Protein AF-A0A6A4ZZF8-F1 (afdb_monomer_lite)

pLDDT: mean 70.78, std 14.33, range [44.19, 90.62]

Radius of gyration: 30.34 Å; chains: 1; bounding box: 65×55×65 Å

Foldseek 3Di:
DVVVLCVVAPPVQ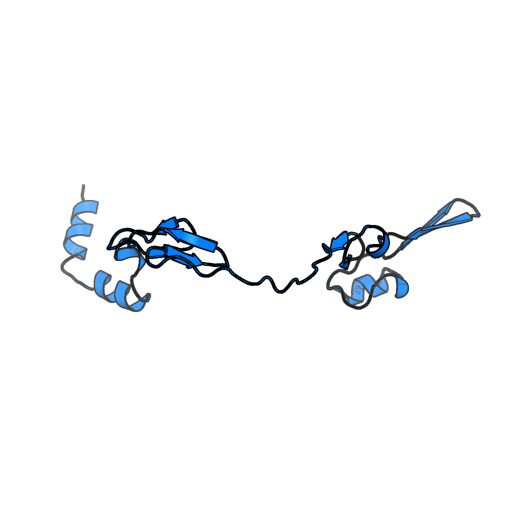DDPPDPDRGGQWDWDDDDPDIDIGGQQDPQVVVCFDPDDSNDGHRDDDDDPDDQDDEDPQWDDAPSDTEGDDDPQFDDDPNDTHHDDDVVVVPPDPVVVVVVVPPPVVVVVVVVVVVD

Structure (mmCIF, N/CA/C/O backbone):
data_AF-A0A6A4ZZF8-F1
#
_entry.id   AF-A0A6A4ZZF8-F1
#
loop_
_atom_site.group_PDB
_atom_site.id
_atom_site.type_symbol
_atom_site.label_atom_id
_atom_site.label_alt_id
_atom_site.label_comp_id
_atom_site.label_asym_id
_atom_site.label_entity_id
_atom_site.label_seq_id
_atom_site.pdbx_PDB_ins_code
_atom_site.Cartn_x
_atom_site.Cartn_y
_atom_site.Cartn_z
_atom_site.occupancy
_atom_site.B_iso_or_equiv
_atom_site.auth_seq_id
_atom_site.auth_comp_id
_atom_site.auth_asym_id
_atom_site.auth_atom_id
_atom_site.pdbx_PDB_model_num
ATOM 1 N N . MET A 1 1 ? 13.233 21.097 -16.288 1.00 55.75 1 MET A N 1
ATOM 2 C CA . MET A 1 1 ? 14.090 20.080 -15.633 1.00 55.75 1 MET A CA 1
ATOM 3 C C . MET A 1 1 ? 14.401 18.925 -16.581 1.00 55.75 1 MET A C 1
ATOM 5 O O . MET A 1 1 ? 15.563 18.744 -16.909 1.00 55.75 1 MET A O 1
ATOM 9 N N . TYR A 1 2 ? 13.382 18.238 -17.116 1.00 59.31 2 TYR A N 1
ATOM 10 C CA . TYR A 1 2 ? 13.556 17.117 -18.054 1.00 59.31 2 TYR A CA 1
ATOM 11 C C . TYR A 1 2 ? 14.339 17.474 -19.334 1.00 59.31 2 TYR A C 1
ATOM 13 O O . TYR A 1 2 ? 15.309 16.810 -19.678 1.00 59.31 2 TYR A O 1
ATOM 21 N N . GLN A 1 3 ? 13.999 18.598 -19.971 1.00 64.12 3 GLN A N 1
ATOM 22 C CA . GLN A 1 3 ? 14.677 19.085 -21.183 1.00 64.12 3 GLN A CA 1
ATOM 23 C C . GLN A 1 3 ? 16.156 19.448 -20.969 1.00 64.12 3 GLN A C 1
ATOM 25 O O . GLN A 1 3 ? 16.940 19.320 -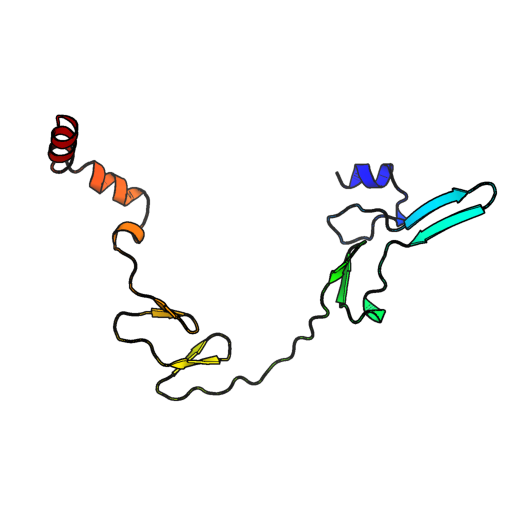21.897 1.00 64.12 3 GLN A O 1
ATOM 30 N N . ARG A 1 4 ? 16.556 19.872 -19.760 1.00 64.62 4 ARG A N 1
ATOM 31 C CA . ARG A 1 4 ? 17.951 20.240 -19.466 1.00 64.62 4 ARG A CA 1
ATOM 32 C C . ARG A 1 4 ? 18.832 19.003 -19.311 1.00 64.62 4 ARG A C 1
ATOM 34 O O . ARG A 1 4 ? 19.883 18.924 -19.921 1.00 64.62 4 ARG A O 1
ATOM 41 N N . CYS A 1 5 ? 18.335 17.979 -18.619 1.00 63.56 5 CYS A N 1
ATOM 42 C CA . CYS A 1 5 ? 19.053 16.711 -18.501 1.00 63.56 5 CYS A CA 1
ATOM 43 C C . CYS A 1 5 ? 19.209 15.984 -19.852 1.00 63.56 5 CYS A C 1
ATOM 45 O O . CYS A 1 5 ? 20.227 15.346 -20.087 1.00 63.56 5 CYS A O 1
ATOM 47 N N . GLN A 1 6 ? 18.244 16.129 -20.771 1.00 65.38 6 GLN A N 1
ATOM 48 C CA . GLN A 1 6 ? 18.364 15.625 -22.149 1.00 65.38 6 GLN A CA 1
ATOM 49 C C . GLN A 1 6 ? 19.380 16.384 -23.015 1.00 65.38 6 GLN A C 1
ATOM 51 O O . GLN A 1 6 ? 19.746 15.889 -24.078 1.00 65.38 6 GLN A O 1
ATOM 56 N N . MET A 1 7 ? 19.775 17.596 -22.615 1.00 62.12 7 MET A N 1
ATOM 57 C CA . MET A 1 7 ? 20.853 18.339 -23.273 1.00 62.12 7 MET A CA 1
ATOM 58 C C . MET A 1 7 ? 22.221 17.927 -22.729 1.00 62.12 7 MET A C 1
ATOM 60 O O . MET A 1 7 ? 23.178 17.881 -23.492 1.00 62.12 7 MET A O 1
ATOM 64 N N . ASP A 1 8 ? 22.292 17.601 -21.437 1.00 58.69 8 ASP A N 1
ATOM 65 C CA . ASP A 1 8 ? 23.539 17.241 -20.757 1.00 58.69 8 ASP A CA 1
ATOM 66 C C . ASP A 1 8 ? 23.915 15.751 -20.940 1.00 58.69 8 ASP A C 1
ATOM 68 O O . ASP A 1 8 ? 25.066 15.370 -20.735 1.00 58.69 8 ASP A O 1
ATOM 72 N N . HIS A 1 9 ? 22.968 14.897 -21.354 1.00 59.38 9 HIS A N 1
ATOM 73 C CA . HIS A 1 9 ? 23.181 13.466 -21.602 1.00 59.38 9 H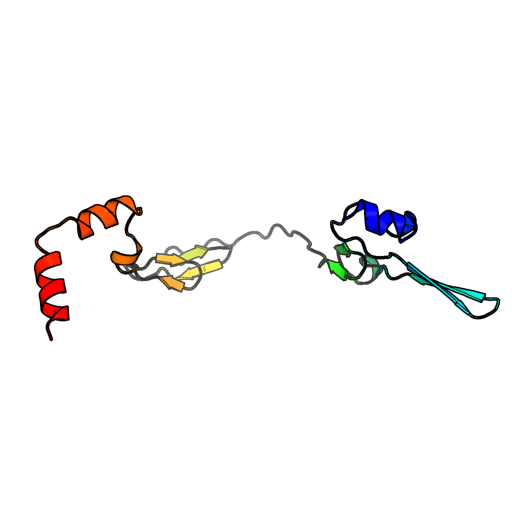IS A CA 1
ATOM 74 C C . HIS A 1 9 ? 22.476 12.993 -22.885 1.00 59.38 9 HIS A C 1
ATOM 76 O O . HIS A 1 9 ? 21.356 13.414 -23.173 1.00 59.38 9 HIS A O 1
ATOM 82 N N . ASP A 1 10 ? 23.096 12.064 -23.627 1.00 53.62 10 ASP A N 1
ATOM 83 C CA . ASP A 1 10 ? 22.554 11.516 -24.881 1.00 53.62 10 ASP A CA 1
ATOM 84 C C . ASP A 1 10 ? 21.109 11.016 -24.724 1.00 53.62 10 ASP A C 1
ATOM 86 O O . ASP A 1 10 ? 20.769 10.368 -23.731 1.00 53.62 10 ASP A O 1
ATOM 90 N N . ARG A 1 11 ? 20.258 11.241 -25.738 1.00 49.94 11 ARG A N 1
ATOM 91 C CA . ARG A 1 11 ? 18.818 10.881 -25.745 1.00 49.94 11 ARG A CA 1
ATOM 92 C C . ARG A 1 11 ? 18.525 9.397 -25.480 1.00 49.94 11 ARG A C 1
ATOM 94 O O . ARG A 1 11 ? 17.400 9.058 -25.129 1.00 49.94 11 ARG A O 1
ATOM 101 N N . THR A 1 12 ? 19.516 8.519 -25.621 1.00 49.72 12 THR A N 1
ATOM 102 C CA . THR A 1 12 ? 19.447 7.089 -25.266 1.00 49.72 12 THR A CA 1
ATOM 103 C C . THR A 1 12 ? 19.442 6.839 -23.757 1.00 49.72 12 THR A C 1
ATOM 105 O O . THR A 1 12 ? 19.139 5.735 -23.313 1.00 49.72 12 THR A O 1
ATOM 108 N N . SER A 1 13 ? 19.786 7.860 -22.975 1.00 50.53 13 SER A N 1
ATOM 109 C CA . SER A 1 13 ? 19.944 7.809 -21.526 1.00 50.53 13 SER A CA 1
ATOM 110 C C . SER A 1 13 ? 18.643 8.078 -20.776 1.00 50.53 13 SER A C 1
ATOM 112 O O . SER A 1 13 ? 18.503 7.633 -19.644 1.00 50.53 13 SER A O 1
ATOM 114 N N . ALA A 1 14 ? 17.674 8.748 -21.403 1.00 52.22 14 ALA A N 1
ATOM 115 C CA . ALA A 1 14 ? 16.346 8.958 -20.844 1.00 52.22 14 ALA A CA 1
ATOM 116 C C . ALA A 1 14 ? 15.415 7.830 -21.310 1.00 52.22 14 ALA A C 1
ATOM 118 O O . ALA A 1 14 ? 14.903 7.851 -22.430 1.00 52.22 14 ALA A O 1
ATOM 119 N N . LYS A 1 15 ? 15.179 6.821 -20.464 1.00 51.88 15 LYS A N 1
ATOM 120 C CA . LYS A 1 15 ? 14.112 5.846 -20.730 1.00 51.88 15 LYS A CA 1
ATOM 121 C C . LYS A 1 15 ? 12.770 6.585 -20.720 1.00 51.88 15 LYS A C 1
ATOM 123 O O . LYS A 1 15 ? 12.366 7.153 -19.707 1.00 51.88 15 LYS A O 1
ATOM 128 N N . ASN A 1 16 ? 12.083 6.567 -21.861 1.00 47.22 16 ASN A N 1
ATOM 129 C CA . ASN A 1 16 ? 10.721 7.071 -22.007 1.00 47.22 16 ASN A CA 1
ATOM 130 C C . ASN A 1 16 ? 9.808 6.413 -20.961 1.00 47.22 16 ASN A C 1
ATOM 132 O O . ASN A 1 16 ? 9.599 5.202 -21.000 1.00 47.22 16 ASN A O 1
ATOM 136 N N . GLY A 1 17 ? 9.273 7.218 -20.040 1.00 52.03 17 GLY A N 1
ATOM 137 C CA . GLY A 1 17 ? 8.243 6.799 -19.083 1.00 52.03 17 GLY A CA 1
ATOM 138 C C . GLY A 1 17 ? 8.540 7.087 -17.609 1.00 52.03 17 GLY A C 1
ATOM 139 O O . GLY A 1 17 ? 7.641 6.921 -16.789 1.00 52.03 17 GLY A O 1
ATOM 140 N N . SER A 1 18 ? 9.746 7.541 -17.246 1.00 52.47 18 SER A N 1
ATOM 141 C CA . SER A 1 18 ? 10.067 7.921 -15.863 1.00 52.47 18 SER A CA 1
ATOM 142 C C . SER A 1 18 ? 10.182 9.433 -15.668 1.00 52.47 18 SER A C 1
ATOM 144 O O . SER A 1 18 ? 10.847 10.119 -16.435 1.00 52.47 18 SER A O 1
ATOM 146 N N . TRP A 1 19 ? 9.609 9.948 -14.574 1.00 53.25 19 TRP A N 1
ATOM 147 C CA . TRP A 1 19 ? 9.765 11.344 -14.121 1.00 53.25 19 TRP A CA 1
ATOM 148 C C . TRP A 1 19 ? 11.200 11.707 -13.702 1.00 53.25 19 TRP A C 1
ATOM 150 O O . TRP A 1 19 ? 11.508 12.872 -13.457 1.00 53.25 19 TRP A O 1
ATOM 160 N N . LEU A 1 20 ? 12.072 10.704 -13.609 1.00 59.53 20 LEU A N 1
ATOM 161 C CA . LEU A 1 20 ? 13.479 10.835 -13.268 1.00 59.53 20 LEU A CA 1
ATOM 162 C C . LEU A 1 20 ? 14.313 10.855 -14.547 1.00 59.53 20 LEU A C 1
ATOM 164 O O . LEU A 1 20 ? 14.234 9.933 -15.360 1.00 59.53 20 LEU A O 1
ATOM 168 N N . CYS A 1 21 ? 15.137 11.888 -14.694 1.00 61.69 21 CYS A N 1
ATOM 169 C CA . CYS A 1 21 ? 16.216 11.895 -15.667 1.00 61.69 21 CYS A CA 1
ATOM 170 C C . CYS A 1 21 ? 17.468 11.344 -14.989 1.00 61.69 21 CYS A C 1
ATOM 172 O O . CYS A 1 21 ? 18.052 12.008 -14.137 1.00 61.69 21 CYS A O 1
ATOM 174 N N . ALA A 1 22 ? 17.850 10.124 -15.343 1.00 62.88 22 ALA A N 1
ATOM 175 C CA . ALA A 1 22 ? 19.078 9.493 -14.882 1.00 62.88 22 ALA A CA 1
ATOM 176 C C . ALA A 1 22 ? 19.755 8.823 -16.080 1.00 62.88 22 ALA A C 1
ATOM 178 O O . ALA A 1 22 ? 19.040 8.316 -16.948 1.00 62.88 22 ALA A O 1
ATOM 179 N N . PRO A 1 23 ? 21.095 8.822 -16.161 1.00 62.91 23 PRO A N 1
ATOM 180 C CA . PRO A 1 23 ? 21.786 8.222 -17.286 1.00 62.91 23 PRO A CA 1
ATOM 181 C C . PRO A 1 23 ? 21.553 6.709 -17.323 1.00 62.91 23 PRO A C 1
ATOM 183 O O . PRO A 1 23 ? 21.784 6.025 -16.332 1.00 62.91 23 PRO A O 1
ATOM 186 N N . SER A 1 24 ? 21.113 6.172 -18.465 1.00 64.12 24 SER A N 1
ATOM 187 C CA . SER A 1 24 ? 20.961 4.714 -18.634 1.00 64.12 24 SER A CA 1
ATOM 188 C C . SER A 1 24 ? 22.308 4.000 -18.789 1.00 64.12 24 SER A C 1
ATOM 190 O O . SER A 1 24 ? 22.385 2.793 -18.593 1.00 64.12 24 SER A O 1
ATOM 192 N N . ALA A 1 25 ? 23.374 4.736 -19.115 1.00 69.31 25 ALA A N 1
ATOM 193 C CA . ALA A 1 25 ? 24.724 4.204 -19.151 1.00 69.31 25 ALA A CA 1
ATOM 194 C C . ALA A 1 25 ? 25.764 5.266 -18.779 1.00 69.31 25 ALA A C 1
ATOM 196 O O . ALA A 1 25 ? 25.589 6.442 -19.102 1.00 69.31 25 ALA A O 1
ATOM 197 N N . TYR A 1 26 ? 26.866 4.849 -18.155 1.00 70.50 26 TYR A N 1
ATOM 198 C CA . TYR A 1 26 ? 28.078 5.659 -18.074 1.00 70.50 26 TYR A CA 1
ATOM 199 C C . TYR A 1 26 ? 29.016 5.285 -19.224 1.00 70.50 26 TYR A C 1
ATOM 201 O O . TYR A 1 26 ? 29.195 4.106 -19.521 1.00 70.50 26 TYR A O 1
ATOM 209 N N . ARG A 1 27 ? 29.624 6.274 -19.879 1.00 74.75 27 ARG A N 1
ATOM 210 C CA . ARG A 1 27 ? 30.690 6.057 -20.864 1.00 74.75 27 ARG A CA 1
ATOM 211 C C . ARG A 1 27 ? 31.955 6.739 -20.378 1.00 74.75 27 ARG A C 1
ATOM 213 O O . ARG A 1 27 ? 31.899 7.885 -19.944 1.00 74.75 27 ARG A O 1
ATOM 220 N N . ALA A 1 28 ? 33.072 6.034 -20.436 1.00 74.94 28 ALA A N 1
ATOM 221 C CA . ALA A 1 28 ? 34.376 6.576 -20.097 1.00 74.94 28 ALA A CA 1
ATOM 222 C C . ALA A 1 28 ? 35.417 6.019 -21.063 1.00 74.94 28 ALA A C 1
ATOM 224 O O . ALA A 1 28 ? 35.435 4.818 -21.325 1.00 74.94 28 ALA A O 1
ATOM 225 N N . THR A 1 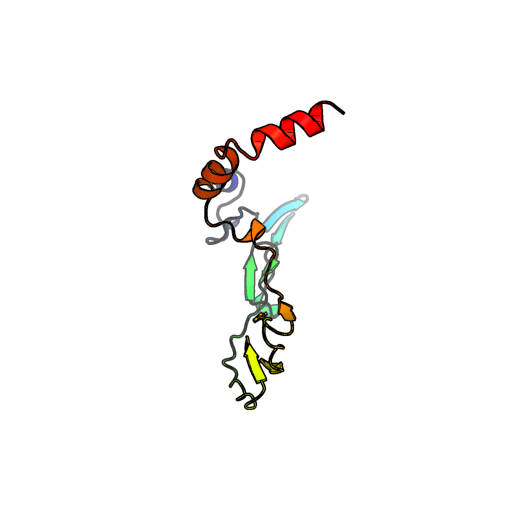29 ? 36.296 6.880 -21.560 1.00 78.38 29 THR A N 1
ATOM 226 C CA . THR A 1 29 ? 37.405 6.473 -22.423 1.00 78.38 29 THR A CA 1
ATOM 227 C C . THR A 1 29 ? 38.664 6.359 -21.568 1.00 78.38 29 THR A C 1
ATOM 229 O O . THR A 1 29 ? 39.145 7.349 -21.016 1.00 78.38 29 THR A O 1
ATOM 232 N N . LEU A 1 30 ? 39.177 5.139 -21.407 1.00 79.06 30 LEU A N 1
ATOM 233 C CA . LEU A 1 30 ? 40.409 4.849 -20.671 1.00 79.06 30 LEU A CA 1
ATOM 234 C C . LEU A 1 30 ? 41.533 4.605 -21.685 1.00 79.06 30 LEU A C 1
ATOM 236 O O . LEU A 1 30 ? 41.753 3.485 -22.146 1.00 79.06 30 LEU A O 1
ATOM 240 N N . GLY A 1 31 ? 42.228 5.675 -22.074 1.00 81.19 31 GLY A N 1
ATOM 241 C CA . GLY A 1 31 ? 43.240 5.619 -23.132 1.00 81.19 31 GLY A CA 1
ATOM 242 C C . GLY A 1 31 ? 42.600 5.481 -24.517 1.00 81.19 31 GLY A C 1
ATOM 243 O O . GLY A 1 31 ? 41.888 6.381 -24.943 1.00 81.19 31 GLY A O 1
ATOM 244 N N . LEU A 1 32 ? 42.854 4.368 -25.216 1.00 80.25 32 LEU A N 1
ATOM 245 C CA . LEU A 1 32 ? 42.268 4.055 -26.535 1.00 80.25 32 LEU A CA 1
ATOM 246 C C . LEU A 1 32 ? 41.024 3.146 -26.451 1.00 80.25 32 LEU A C 1
ATOM 248 O O . LEU A 1 32 ? 40.561 2.649 -27.475 1.00 80.25 32 LEU A O 1
ATOM 252 N N . VAL A 1 33 ? 40.512 2.877 -25.246 1.00 81.06 33 VAL A N 1
ATOM 253 C CA . VAL A 1 33 ? 39.383 1.961 -25.027 1.00 81.06 33 VAL A CA 1
ATOM 254 C C . VAL A 1 33 ? 38.180 2.723 -24.490 1.00 81.06 33 VAL A C 1
ATOM 256 O O . VAL A 1 33 ? 38.259 3.352 -23.435 1.00 81.06 33 VAL A O 1
ATOM 259 N N . ASP A 1 34 ? 37.048 2.603 -25.180 1.00 80.06 34 ASP A N 1
ATOM 260 C CA . ASP A 1 34 ? 35.755 3.084 -24.701 1.00 80.06 34 ASP A CA 1
ATOM 261 C C . ASP A 1 34 ? 35.080 2.029 -23.816 1.00 80.06 34 ASP A C 1
ATOM 263 O O . ASP A 1 34 ? 34.734 0.932 -24.260 1.00 80.06 34 ASP A O 1
ATOM 267 N N . VAL A 1 35 ? 34.863 2.373 -22.549 1.00 76.75 35 VAL A N 1
ATOM 268 C CA . VAL A 1 35 ? 34.133 1.556 -21.578 1.00 76.75 35 VAL A CA 1
ATOM 269 C C . VAL A 1 35 ? 32.720 2.101 -21.438 1.00 76.75 35 VAL A C 1
ATOM 271 O O . VAL A 1 35 ? 32.525 3.288 -21.175 1.00 76.75 35 VAL A O 1
ATOM 274 N N . SER A 1 36 ? 31.725 1.223 -21.580 1.00 74.62 36 SER A N 1
ATOM 275 C CA . SER A 1 36 ? 30.318 1.556 -21.350 1.00 74.62 36 SER A CA 1
ATOM 276 C C . SER A 1 36 ? 29.702 0.678 -20.259 1.00 74.62 36 SER A C 1
ATOM 278 O O . SER A 1 36 ? 29.623 -0.542 -20.370 1.00 74.62 36 SER A O 1
ATOM 280 N N . VAL A 1 37 ? 29.333 1.345 -19.172 1.00 76.25 37 VAL A N 1
ATOM 281 C CA . VAL A 1 37 ? 28.546 0.901 -18.019 1.00 76.25 37 VAL A CA 1
ATOM 282 C C . VAL A 1 37 ? 27.046 0.958 -18.218 1.00 76.25 37 VAL A C 1
ATOM 284 O O . VAL A 1 37 ? 26.516 2.040 -18.010 1.00 76.25 37 VAL A O 1
ATOM 287 N N . ASP A 1 38 ? 26.343 -0.125 -18.561 1.00 74.44 38 ASP A N 1
ATOM 288 C CA . ASP A 1 38 ? 24.874 -0.126 -18.458 1.00 74.44 38 ASP A CA 1
ATOM 289 C C . ASP A 1 38 ? 24.458 -0.090 -16.981 1.00 74.44 38 ASP A C 1
ATOM 291 O O . ASP A 1 38 ? 24.798 -0.981 -16.201 1.00 74.44 38 ASP A O 1
ATOM 295 N N . LEU A 1 39 ? 23.740 0.963 -16.595 1.00 72.62 39 LEU A N 1
ATOM 296 C CA . LEU A 1 39 ? 23.248 1.146 -15.230 1.00 72.62 39 LEU A CA 1
ATOM 297 C C . LEU A 1 39 ? 21.865 0.516 -15.038 1.00 72.62 39 LEU A C 1
ATOM 299 O O . LEU A 1 39 ? 21.400 0.415 -13.905 1.00 72.62 39 LEU A O 1
ATOM 303 N N . THR A 1 40 ? 21.226 0.061 -16.120 1.00 73.69 40 THR A N 1
ATOM 304 C CA . THR A 1 40 ? 19.857 -0.448 -16.101 1.00 73.69 40 THR A CA 1
ATOM 305 C C . THR A 1 40 ? 19.819 -1.899 -15.611 1.00 73.69 40 THR A C 1
ATOM 307 O O . THR A 1 40 ? 20.272 -2.805 -16.319 1.00 73.69 40 THR A O 1
ATOM 310 N N . PRO A 1 41 ? 19.225 -2.193 -14.439 1.00 75.06 41 PRO A N 1
ATOM 311 C CA . PRO A 1 41 ? 19.115 -3.569 -13.978 1.00 75.06 41 PRO A CA 1
ATOM 312 C C . PRO A 1 41 ? 18.139 -4.363 -14.859 1.00 75.06 41 PRO A C 1
ATOM 314 O O . PRO A 1 41 ? 17.025 -3.922 -15.159 1.00 75.06 41 PRO A O 1
ATOM 317 N N . LYS A 1 42 ? 18.522 -5.588 -15.245 1.00 82.81 42 LYS A N 1
ATOM 318 C CA . LYS A 1 42 ? 17.630 -6.530 -15.943 1.00 82.81 42 LYS A CA 1
ATOM 319 C C . LYS A 1 42 ? 16.603 -7.107 -14.965 1.00 82.81 42 LYS A C 1
ATOM 321 O O . LYS A 1 42 ? 16.748 -8.214 -14.452 1.00 82.81 42 LYS A O 1
ATOM 326 N N . CYS A 1 43 ? 15.536 -6.356 -14.711 1.00 82.12 43 CYS A N 1
ATOM 327 C CA . CYS A 1 43 ? 14.554 -6.713 -13.685 1.00 82.12 43 CYS A CA 1
ATOM 328 C C . CYS A 1 43 ? 13.845 -8.051 -13.930 1.00 82.12 43 CYS A C 1
ATOM 330 O O . CYS A 1 43 ? 13.583 -8.776 -12.974 1.00 82.12 43 CYS A O 1
ATOM 332 N N . GLY A 1 44 ? 13.635 -8.439 -15.194 1.00 80.69 44 GLY A N 1
ATOM 333 C CA . GLY A 1 44 ? 13.040 -9.733 -15.538 1.00 80.69 44 GLY A CA 1
ATOM 334 C C . GLY A 1 44 ? 13.874 -10.940 -15.087 1.00 80.69 44 GLY A C 1
ATOM 335 O O . GLY A 1 44 ? 13.307 -11.911 -14.592 1.00 80.69 44 GLY A O 1
ATOM 336 N N . SER A 1 45 ? 15.208 -10.873 -15.185 1.00 81.62 45 SER A N 1
ATOM 337 C CA . SER A 1 45 ? 16.097 -11.956 -14.728 1.00 81.62 45 SER A CA 1
ATOM 338 C C . SER A 1 45 ? 16.271 -11.991 -13.212 1.00 81.62 45 SER A C 1
ATOM 340 O O . SER A 1 45 ? 16.615 -13.028 -12.661 1.00 81.62 45 SER A O 1
ATOM 342 N N . LEU A 1 46 ? 16.014 -10.872 -12.533 1.00 82.38 46 LEU A N 1
ATOM 343 C CA . LEU A 1 46 ? 16.089 -10.758 -11.074 1.00 82.38 46 LEU A CA 1
ATOM 344 C C . LEU A 1 46 ? 14.763 -11.115 -10.379 1.00 82.38 46 LEU A C 1
ATOM 346 O O . LEU A 1 46 ? 14.635 -10.939 -9.171 1.00 82.38 46 LEU A O 1
ATOM 350 N N . GLY A 1 47 ? 13.751 -11.569 -11.127 1.00 81.75 47 GLY A N 1
ATOM 351 C CA . GLY A 1 47 ? 12.419 -11.853 -10.582 1.00 81.75 47 GLY A CA 1
ATOM 352 C C . GLY A 1 47 ? 11.629 -10.600 -10.180 1.00 81.75 47 GLY A C 1
ATOM 353 O O . GLY A 1 47 ? 10.582 -10.714 -9.543 1.00 81.75 47 GLY A O 1
ATOM 354 N N . GLY A 1 48 ? 12.107 -9.413 -10.558 1.00 81.44 48 GLY A N 1
ATOM 355 C CA . GLY A 1 48 ? 11.416 -8.139 -10.394 1.00 81.44 48 GLY A CA 1
ATOM 356 C C . GLY A 1 48 ? 10.345 -7.910 -11.464 1.00 81.44 48 GLY A C 1
ATOM 357 O O . GLY A 1 48 ? 10.206 -8.665 -12.428 1.00 81.44 48 GLY A O 1
ATOM 358 N N . GLY A 1 49 ? 9.538 -6.873 -11.260 1.00 80.88 49 GLY A N 1
ATOM 359 C CA . GLY A 1 49 ? 8.604 -6.356 -12.255 1.00 80.88 49 GLY A CA 1
ATOM 360 C C . GLY A 1 49 ? 9.315 -5.452 -13.269 1.00 80.88 49 GLY A C 1
ATOM 361 O O . GLY A 1 49 ? 10.471 -5.678 -13.623 1.00 80.88 49 GLY A O 1
ATOM 362 N N . GLY A 1 50 ? 8.629 -4.400 -13.725 1.00 77.38 50 GLY A N 1
ATOM 363 C CA . GLY A 1 50 ? 9.277 -3.286 -14.432 1.00 77.38 50 GLY A CA 1
ATOM 364 C C . GLY A 1 50 ? 10.241 -2.526 -13.515 1.00 77.38 50 GLY A C 1
ATOM 365 O O . GLY A 1 50 ? 10.176 -2.667 -12.299 1.00 77.38 50 GLY A O 1
ATOM 366 N N . GLY A 1 51 ? 11.149 -1.728 -14.069 1.00 68.56 51 GLY A N 1
ATOM 367 C CA . GLY A 1 51 ? 12.151 -1.001 -13.287 1.00 68.56 51 GLY A CA 1
ATOM 368 C C . GLY A 1 51 ? 12.364 0.427 -13.766 1.00 68.56 51 GLY A C 1
ATOM 369 O O . GLY A 1 51 ? 12.072 0.765 -14.913 1.00 68.56 51 GLY A O 1
ATOM 370 N N . LEU A 1 52 ? 12.882 1.246 -12.860 1.00 64.12 52 LEU A N 1
ATOM 371 C CA . LEU A 1 52 ? 13.474 2.552 -13.125 1.00 64.12 52 LEU A CA 1
ATOM 372 C C . LEU A 1 52 ? 14.996 2.373 -13.230 1.00 64.12 52 LEU A C 1
ATOM 374 O O . LEU A 1 52 ? 15.525 1.345 -12.818 1.00 64.12 52 LEU A O 1
ATOM 378 N N . VAL A 1 53 ? 15.701 3.370 -13.771 1.00 65.06 53 VAL A N 1
ATOM 379 C CA . VAL A 1 53 ? 17.126 3.302 -14.168 1.00 65.06 53 VAL A CA 1
ATOM 380 C C . VAL A 1 53 ? 18.048 2.604 -13.154 1.00 65.06 53 VAL A C 1
ATOM 382 O O . VAL A 1 53 ? 18.965 1.924 -13.580 1.00 65.06 53 VAL A O 1
ATOM 385 N N . LEU A 1 54 ? 17.794 2.707 -11.843 1.00 69.06 54 LEU A N 1
ATOM 386 C CA . LEU A 1 54 ? 18.633 2.117 -10.787 1.00 69.06 54 LEU A CA 1
ATOM 387 C C . LEU A 1 54 ? 17.916 1.084 -9.900 1.00 69.06 54 LEU A C 1
ATOM 389 O O . LEU A 1 54 ? 18.513 0.564 -8.959 1.00 69.06 54 LEU A O 1
ATOM 393 N N . SER A 1 55 ? 16.634 0.798 -10.137 1.00 77.12 55 SER A N 1
ATOM 394 C CA . SER A 1 55 ? 15.855 -0.062 -9.244 1.00 77.12 55 SER A CA 1
ATOM 395 C C . SER A 1 55 ? 14.766 -0.841 -9.967 1.00 77.12 55 SER A C 1
ATOM 397 O O . SER A 1 55 ? 14.088 -0.351 -10.868 1.00 77.12 55 SER A O 1
ATOM 399 N N . CYS A 1 56 ? 14.562 -2.079 -9.528 1.00 84.62 56 CYS A N 1
ATOM 400 C CA . CYS A 1 56 ? 13.455 -2.900 -9.989 1.00 84.62 56 CYS A CA 1
ATOM 401 C C . CYS A 1 56 ? 12.249 -2.704 -9.081 1.00 84.62 56 CYS A C 1
ATOM 403 O O . CYS A 1 56 ? 12.366 -2.763 -7.857 1.00 84.62 56 CYS A O 1
ATOM 405 N N . ALA A 1 57 ? 11.072 -2.519 -9.672 1.00 84.12 57 ALA A N 1
ATOM 406 C CA . ALA A 1 57 ? 9.839 -2.656 -8.924 1.00 84.12 57 ALA A CA 1
ATOM 407 C C . ALA A 1 57 ? 9.669 -4.120 -8.514 1.00 84.12 57 ALA A C 1
ATOM 409 O O . ALA A 1 57 ? 10.098 -5.050 -9.207 1.00 84.12 57 ALA A O 1
ATOM 410 N N . LYS A 1 58 ? 8.996 -4.334 -7.387 1.00 85.38 58 LYS A N 1
ATOM 411 C CA . LYS A 1 58 ? 8.575 -5.672 -6.982 1.00 85.38 58 LYS A CA 1
ATOM 412 C C . LYS A 1 58 ? 7.677 -6.260 -8.072 1.00 85.38 58 LYS A C 1
ATOM 414 O O . LYS A 1 58 ? 6.773 -5.584 -8.562 1.00 85.38 58 LYS A O 1
ATOM 419 N N . LYS A 1 59 ? 7.900 -7.521 -8.445 1.00 85.94 59 LYS A N 1
ATOM 420 C CA . LYS A 1 59 ? 6.955 -8.243 -9.301 1.00 85.94 59 LYS A CA 1
ATOM 421 C C . LYS A 1 59 ? 5.693 -8.509 -8.489 1.00 85.94 59 LYS A C 1
ATOM 423 O O . LYS A 1 59 ? 5.733 -9.264 -7.521 1.00 85.94 59 LYS A O 1
ATOM 428 N N . ILE A 1 60 ? 4.594 -7.856 -8.851 1.00 81.88 60 ILE A N 1
ATOM 429 C CA . ILE A 1 60 ? 3.293 -8.065 -8.215 1.00 81.88 60 ILE A CA 1
ATOM 430 C C . ILE A 1 60 ? 2.493 -8.984 -9.132 1.00 81.88 60 ILE A C 1
ATOM 432 O O . ILE A 1 60 ? 2.145 -8.612 -10.249 1.00 81.88 60 ILE A O 1
ATOM 436 N N . THR A 1 61 ? 2.228 -10.202 -8.676 1.00 81.56 61 THR A N 1
ATOM 437 C CA . THR A 1 61 ? 1.267 -11.106 -9.310 1.00 81.56 61 THR A CA 1
ATOM 438 C C . THR A 1 61 ? -0.063 -10.949 -8.588 1.00 81.56 61 THR A C 1
ATOM 440 O O . THR A 1 61 ? -0.172 -11.331 -7.423 1.00 81.56 61 THR A O 1
ATOM 443 N N . PHE A 1 62 ? -1.063 -10.372 -9.257 1.00 78.31 62 PHE A N 1
ATOM 444 C CA . PHE A 1 62 ? -2.415 -10.287 -8.710 1.00 78.31 62 PHE A CA 1
ATOM 445 C C . PHE A 1 62 ? -3.056 -11.669 -8.789 1.00 78.31 62 PHE A C 1
ATOM 447 O O . PHE A 1 62 ? -3.509 -12.103 -9.845 1.00 78.31 62 PHE A O 1
ATOM 454 N N . MET A 1 63 ? -3.042 -12.382 -7.670 1.00 75.12 63 MET A N 1
ATOM 455 C CA . MET A 1 63 ? -3.912 -13.532 -7.475 1.00 75.12 63 MET A CA 1
ATOM 456 C C . MET A 1 63 ? -5.283 -12.990 -7.053 1.00 75.12 63 MET A C 1
ATOM 458 O O . MET A 1 63 ? -5.337 -12.011 -6.312 1.00 75.12 63 MET A O 1
ATOM 462 N N . ALA A 1 64 ? -6.374 -13.587 -7.528 1.00 78.88 64 ALA A N 1
ATOM 463 C CA . ALA A 1 64 ? -7.717 -13.320 -7.017 1.00 78.88 64 ALA A CA 1
ATOM 464 C C . ALA A 1 64 ? -8.041 -14.394 -5.964 1.00 78.88 64 ALA A C 1
ATOM 466 O O . ALA A 1 64 ? -8.572 -15.446 -6.328 1.00 78.88 64 ALA A O 1
ATOM 467 N N . PRO A 1 65 ? -7.634 -14.215 -4.692 1.00 77.00 65 PRO A N 1
ATOM 468 C CA . PRO A 1 65 ? -7.906 -15.206 -3.666 1.00 77.00 65 PRO A CA 1
ATOM 469 C C . PRO A 1 65 ? -9.410 -15.279 -3.401 1.00 77.00 65 PRO A C 1
ATOM 471 O O . PRO A 1 65 ? -10.094 -14.259 -3.312 1.00 77.00 65 PRO A O 1
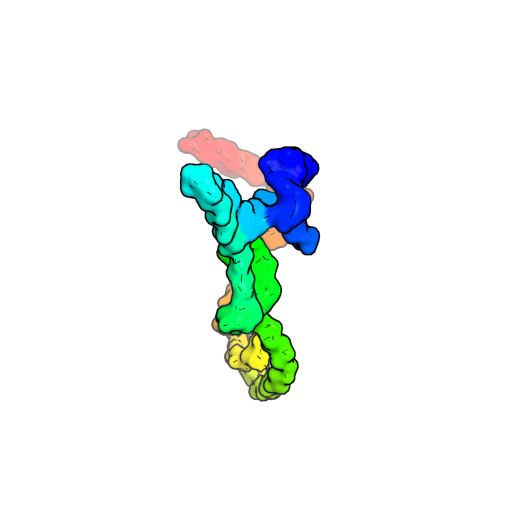ATOM 474 N N . THR A 1 66 ? -9.924 -16.493 -3.237 1.00 80.31 66 THR A N 1
ATOM 475 C CA . THR A 1 66 ? -11.255 -16.706 -2.670 1.00 80.31 66 THR A CA 1
ATOM 476 C C . THR A 1 66 ? -11.204 -16.358 -1.188 1.00 80.31 66 THR A C 1
ATOM 478 O O . THR A 1 66 ? -10.499 -17.020 -0.424 1.00 80.31 66 THR A O 1
ATOM 481 N N . LEU A 1 67 ? -11.920 -15.309 -0.790 1.00 81.88 67 LEU A N 1
ATOM 482 C CA . LEU A 1 67 ? -12.023 -14.912 0.611 1.00 81.88 67 LEU A CA 1
ATOM 483 C C . LEU A 1 67 ? -12.956 -15.879 1.350 1.00 81.88 67 LEU A C 1
ATOM 485 O O . LEU A 1 67 ? -13.995 -16.274 0.818 1.00 81.88 67 LEU A O 1
ATOM 489 N N . GLY A 1 68 ? -12.563 -16.288 2.556 1.00 81.12 68 GLY A N 1
ATOM 490 C CA . GLY A 1 68 ? -13.392 -17.133 3.412 1.00 81.12 68 GLY A CA 1
ATOM 491 C C . GLY A 1 68 ? -14.612 -16.376 3.939 1.00 81.12 68 GLY A C 1
ATOM 492 O O . GLY A 1 68 ? -14.583 -15.158 4.101 1.00 81.12 68 GLY A O 1
ATOM 493 N N . THR A 1 69 ? -15.695 -17.096 4.222 1.00 88.31 69 THR A N 1
ATOM 494 C CA . THR A 1 69 ? -16.855 -16.540 4.930 1.00 88.31 69 THR A CA 1
ATOM 495 C C . THR A 1 69 ? -16.589 -16.534 6.432 1.00 88.31 69 THR A C 1
ATOM 497 O O . THR A 1 69 ? -16.228 -17.574 6.984 1.00 88.31 69 THR A O 1
ATOM 500 N N . CYS A 1 70 ? -16.796 -15.396 7.092 1.00 89.38 70 CYS A N 1
ATOM 501 C CA . CYS A 1 70 ? -16.633 -15.282 8.542 1.00 89.38 70 CYS A CA 1
ATOM 502 C C . CYS A 1 70 ? -17.802 -15.900 9.316 1.00 89.38 70 CYS A C 1
ATOM 504 O O . CYS A 1 70 ? -18.914 -16.031 8.791 1.00 89.38 70 CYS A O 1
ATOM 506 N N . ALA A 1 71 ? -17.556 -16.266 10.575 1.00 88.56 71 ALA A N 1
ATOM 507 C CA . ALA A 1 71 ? -18.611 -16.727 11.471 1.00 88.56 71 ALA A CA 1
ATOM 508 C C . ALA A 1 71 ? -19.566 -15.578 11.854 1.00 88.56 71 ALA A C 1
ATOM 510 O O . ALA A 1 71 ? -19.240 -14.399 11.748 1.00 88.56 71 ALA A O 1
ATOM 511 N N . THR A 1 72 ? -20.752 -15.900 12.378 1.00 88.12 72 THR A N 1
ATOM 512 C CA . THR A 1 72 ? -21.797 -14.910 12.718 1.00 88.12 72 THR A CA 1
ATOM 513 C C . THR A 1 72 ? -21.355 -13.855 13.751 1.00 88.12 72 THR A C 1
ATOM 515 O O . THR A 1 72 ? -21.912 -12.754 13.803 1.00 88.12 72 THR A O 1
ATOM 518 N N . ASN A 1 73 ? -20.353 -14.177 14.575 1.00 87.75 73 ASN A N 1
ATOM 519 C CA . ASN A 1 73 ? -19.808 -13.315 15.633 1.00 87.75 73 ASN A CA 1
ATOM 520 C C . ASN A 1 73 ? -18.512 -12.591 15.230 1.00 87.75 73 ASN A C 1
ATOM 522 O O . ASN A 1 73 ? -17.855 -11.991 16.082 1.00 87.75 73 ASN A O 1
ATOM 526 N N . GLU A 1 74 ? -18.158 -12.641 13.951 1.00 89.81 74 GLU A N 1
ATOM 527 C CA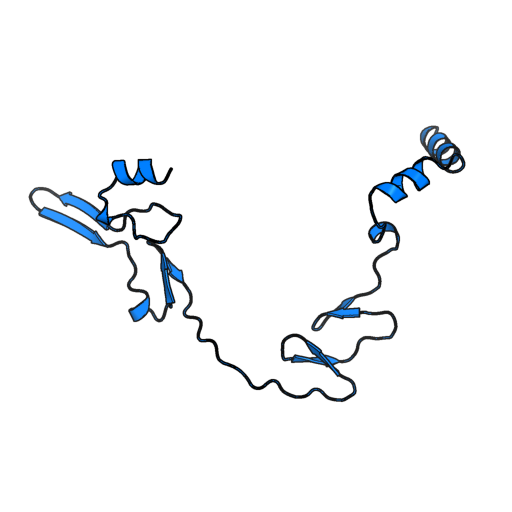 . GLU A 1 74 ? -16.957 -12.026 13.399 1.00 89.81 74 GLU A CA 1
ATOM 528 C C . GLU A 1 74 ? -17.325 -10.979 12.346 1.00 89.81 74 GLU A C 1
ATOM 530 O O . GLU A 1 74 ? -18.371 -11.072 11.698 1.00 89.81 74 GLU A O 1
ATOM 535 N N . ASP A 1 75 ? -16.456 -9.988 12.184 1.00 87.38 75 ASP A N 1
ATOM 536 C CA . ASP A 1 75 ? -16.520 -8.993 11.123 1.00 87.38 75 ASP A CA 1
ATOM 537 C C . ASP A 1 75 ? -15.404 -9.259 10.107 1.00 87.38 75 ASP A C 1
ATOM 539 O O . ASP A 1 75 ? -14.270 -9.593 10.463 1.00 87.38 75 ASP A O 1
ATOM 543 N N . HIS A 1 76 ? -15.743 -9.122 8.825 1.00 88.19 76 HIS A N 1
ATOM 544 C CA . HIS A 1 76 ? -14.813 -9.322 7.722 1.00 88.19 76 HIS A CA 1
ATOM 545 C C . HIS A 1 76 ? -14.138 -8.000 7.344 1.00 88.19 76 HIS A C 1
ATOM 547 O O . HIS A 1 76 ? -14.805 -7.087 6.850 1.00 88.19 76 HIS A O 1
ATOM 553 N N . ASP A 1 77 ? -12.815 -7.925 7.485 1.00 86.75 77 ASP A N 1
ATOM 554 C CA . ASP A 1 77 ? -12.010 -6.776 7.063 1.00 86.75 77 ASP A CA 1
ATOM 555 C C . ASP A 1 77 ? -10.779 -7.236 6.270 1.00 86.75 77 ASP A C 1
ATOM 557 O O . ASP A 1 77 ? -10.050 -8.137 6.682 1.00 86.75 77 ASP A O 1
ATOM 561 N N . ALA A 1 78 ? -10.565 -6.629 5.101 1.00 84.62 78 ALA A N 1
ATOM 562 C CA . ALA A 1 78 ? -9.431 -6.881 4.209 1.00 84.62 78 ALA A CA 1
ATOM 563 C C . ALA A 1 78 ? -9.136 -8.370 3.896 1.00 84.62 78 ALA A C 1
ATOM 565 O O . ALA A 1 78 ? -7.991 -8.731 3.622 1.00 84.62 78 ALA A O 1
ATOM 566 N N . GLY A 1 79 ? -10.156 -9.236 3.898 1.00 85.94 79 GLY A N 1
ATOM 567 C CA . GLY A 1 79 ? -9.993 -10.671 3.632 1.00 85.94 79 GLY A CA 1
ATOM 568 C C . GLY A 1 79 ? -9.734 -11.532 4.869 1.00 85.94 79 GLY A C 1
ATOM 569 O O . GLY A 1 79 ? -9.436 -12.717 4.722 1.00 85.94 79 GLY A O 1
ATOM 570 N N . LEU A 1 80 ? -9.823 -10.953 6.068 1.00 87.25 80 LEU A N 1
ATOM 571 C CA . LEU A 1 80 ? -9.639 -11.621 7.353 1.00 87.25 80 LEU A CA 1
ATOM 572 C C . LEU A 1 80 ? -10.888 -11.463 8.224 1.00 87.25 80 LEU A C 1
ATOM 574 O O . LEU A 1 80 ? -11.626 -10.487 8.108 1.00 87.25 80 LEU A O 1
ATOM 578 N N . CYS A 1 81 ? -11.104 -12.433 9.109 1.00 90.00 81 CYS A N 1
ATOM 579 C CA . CYS A 1 81 ? -12.205 -12.433 10.065 1.00 90.00 81 CYS A CA 1
ATOM 580 C C . CYS A 1 81 ? -11.683 -12.041 11.445 1.00 90.00 81 CYS A C 1
ATOM 582 O O . CYS A 1 81 ? -10.743 -12.656 11.955 1.00 90.00 81 CYS A O 1
ATOM 584 N N . TYR A 1 82 ? -12.288 -11.017 12.039 1.00 90.56 82 TYR A N 1
ATOM 585 C CA . TYR A 1 82 ? -11.960 -10.540 13.377 1.00 90.56 82 TYR A CA 1
ATOM 586 C C . TYR A 1 82 ? -13.160 -10.669 14.300 1.00 90.56 82 TYR A C 1
ATOM 588 O O . TYR A 1 82 ? -14.301 -10.506 13.880 1.00 90.56 82 TYR A O 1
ATOM 596 N N . SER A 1 83 ? -12.908 -10.916 15.581 1.00 89.88 83 SER A N 1
ATOM 597 C CA . SER A 1 83 ? -13.948 -10.897 16.604 1.00 89.88 83 SER A CA 1
ATOM 598 C C . SER A 1 83 ? -14.640 -9.535 16.647 1.00 89.88 83 SER A C 1
ATOM 600 O O . SER A 1 83 ? -13.976 -8.497 16.608 1.00 89.88 83 SER A O 1
ATOM 602 N N . LYS A 1 84 ? -15.967 -9.532 16.799 1.00 89.81 84 LYS A N 1
ATOM 603 C CA . LYS A 1 84 ? -16.729 -8.290 16.966 1.00 89.81 84 LYS A CA 1
ATOM 604 C C . LYS A 1 84 ? -16.251 -7.489 18.174 1.00 89.81 84 LYS A C 1
ATOM 606 O O . LYS A 1 84 ? -16.005 -8.032 19.252 1.00 89.81 84 LYS A O 1
ATOM 611 N N . CYS A 1 85 ? -16.165 -6.176 17.993 1.00 89.31 85 CYS A N 1
ATOM 612 C CA . CYS A 1 85 ? -15.847 -5.255 19.073 1.00 89.31 85 CYS A CA 1
ATOM 613 C C . CYS A 1 85 ? -17.002 -5.134 20.076 1.00 89.31 85 CYS A C 1
ATOM 615 O O . CYS A 1 85 ? -18.176 -5.301 19.743 1.00 89.31 85 CYS A O 1
ATOM 617 N N . ASN A 1 86 ? -16.656 -4.786 21.317 1.00 88.00 86 ASN A N 1
ATOM 618 C CA . ASN A 1 86 ? -17.632 -4.470 22.355 1.00 88.00 86 ASN A CA 1
ATOM 619 C C . ASN A 1 86 ? -18.560 -3.317 21.926 1.00 88.00 86 ASN A C 1
ATOM 621 O O . ASN A 1 86 ? -18.148 -2.438 21.159 1.00 88.00 86 ASN A O 1
ATOM 625 N N . PRO A 1 87 ? -19.793 -3.255 22.461 1.00 84.12 87 PRO A N 1
ATOM 626 C CA . PRO A 1 87 ? -20.698 -2.145 22.189 1.00 84.12 87 PRO A CA 1
ATOM 627 C C . PRO A 1 87 ? -20.036 -0.800 22.533 1.00 84.12 87 PRO A C 1
ATOM 629 O O . PRO A 1 87 ? -19.371 -0.669 23.559 1.00 84.12 87 PRO A O 1
ATOM 632 N N . ASN A 1 88 ? -20.249 0.204 21.674 1.00 84.25 88 ASN A N 1
ATOM 633 C CA . ASN A 1 88 ? -19.621 1.541 21.680 1.00 84.25 88 ASN A CA 1
ATOM 634 C C . ASN A 1 88 ? -18.183 1.642 21.141 1.00 84.25 88 ASN A C 1
ATOM 636 O O . ASN A 1 88 ? -17.628 2.745 21.153 1.00 84.25 88 ASN A O 1
ATOM 640 N N . TYR A 1 89 ? -17.616 0.556 20.617 1.00 86.38 89 TYR A N 1
ATOM 641 C CA . TYR A 1 89 ? -16.347 0.573 19.889 1.00 86.38 89 TYR A CA 1
ATOM 642 C C . TYR A 1 89 ? -16.570 0.301 18.399 1.00 86.38 89 TYR A C 1
ATOM 644 O O . TYR A 1 89 ? -17.457 -0.464 18.024 1.00 86.38 89 TYR A O 1
ATOM 652 N N . THR A 1 90 ? -15.752 0.918 17.553 1.00 85.56 90 THR A N 1
ATOM 653 C CA . THR A 1 90 ? -15.748 0.707 16.102 1.00 85.56 90 THR A CA 1
ATOM 654 C C . THR A 1 90 ? -14.557 -0.169 15.730 1.00 85.56 90 THR A C 1
ATOM 656 O O . THR A 1 90 ? -13.416 0.210 15.993 1.00 85.56 90 THR A O 1
ATOM 659 N N . GLY A 1 91 ? -14.805 -1.331 15.127 1.00 86.00 91 GLY A N 1
ATOM 660 C CA . GLY A 1 91 ? -13.745 -2.200 14.613 1.00 86.00 91 GLY A CA 1
ATOM 661 C C . GLY A 1 91 ? -13.154 -1.658 13.314 1.00 86.00 91 GLY A C 1
ATOM 662 O O . GLY A 1 91 ? -13.897 -1.312 12.398 1.00 86.00 91 GLY A O 1
ATOM 663 N N . VAL A 1 92 ? -11.826 -1.570 13.246 1.00 87.62 92 VAL A N 1
ATOM 664 C CA . VAL A 1 92 ? -11.065 -1.367 12.003 1.00 87.62 92 VAL A CA 1
ATOM 665 C C . VAL A 1 92 ? -9.896 -2.345 12.039 1.00 87.62 92 VAL A C 1
ATOM 667 O O . VAL A 1 92 ? -8.957 -2.185 12.829 1.00 87.62 92 VAL A O 1
ATOM 670 N N . GLY A 1 93 ? -9.981 -3.390 11.223 1.00 85.25 93 GLY A N 1
ATOM 671 C CA . GLY A 1 93 ? -9.121 -4.563 11.289 1.00 85.25 93 GLY A CA 1
ATOM 672 C C . GLY A 1 93 ? -9.128 -5.199 12.689 1.00 85.25 93 GLY A C 1
ATOM 673 O O . GLY A 1 93 ? -10.188 -5.337 13.297 1.00 85.25 93 GLY A O 1
ATOM 674 N N . PRO A 1 94 ? -7.957 -5.549 13.253 1.00 85.06 94 PRO A N 1
ATOM 675 C CA . PRO A 1 94 ? -7.865 -6.162 14.580 1.00 85.06 94 PRO A CA 1
ATOM 676 C C . PRO A 1 94 ? -8.080 -5.177 15.743 1.00 85.06 94 PRO A C 1
ATOM 678 O O . PRO A 1 94 ? -7.953 -5.570 16.903 1.00 85.06 94 PRO A O 1
ATOM 681 N N . VAL A 1 95 ? -8.322 -3.890 15.470 1.00 90.62 95 VAL A N 1
ATOM 682 C CA . VAL A 1 95 ? -8.337 -2.838 16.493 1.00 90.62 95 VAL A CA 1
ATOM 683 C C . VAL A 1 95 ? -9.756 -2.336 16.734 1.00 90.62 95 VAL A C 1
ATOM 685 O O . VAL A 1 95 ? -10.448 -1.911 15.811 1.00 90.62 95 VAL A O 1
ATOM 688 N N . CYS A 1 96 ? -10.159 -2.310 18.005 1.00 90.44 96 CYS A N 1
ATOM 689 C CA . CYS A 1 96 ? -11.402 -1.691 18.451 1.00 90.44 96 CYS A CA 1
ATOM 690 C C . CYS A 1 96 ? -11.154 -0.242 18.884 1.00 90.44 96 CYS A C 1
ATOM 692 O O . CYS A 1 96 ? -10.562 0.020 19.933 1.00 90.44 96 CYS A O 1
ATOM 694 N N . TRP A 1 97 ? -11.636 0.708 18.090 1.00 87.56 97 TRP A N 1
ATOM 695 C CA . TRP A 1 97 ? -11.507 2.137 18.350 1.00 87.56 97 TRP A CA 1
ATOM 696 C C . TRP A 1 97 ? -12.642 2.639 19.237 1.00 87.56 97 TRP A C 1
ATOM 698 O O . TRP A 1 97 ? -13.818 2.456 18.929 1.00 87.56 97 TRP A O 1
ATOM 708 N N . GLY A 1 98 ? -12.297 3.299 20.341 1.00 87.06 98 GLY A N 1
ATOM 709 C CA . GLY A 1 98 ? -13.268 4.056 21.127 1.00 87.06 98 GLY A CA 1
ATOM 710 C C . GLY A 1 98 ? -13.698 5.326 20.390 1.00 87.06 98 GLY A C 1
ATOM 711 O O . GLY A 1 98 ? -12.997 5.812 19.499 1.00 87.06 98 GLY A O 1
ATOM 712 N N . ARG A 1 99 ? -14.842 5.898 20.773 1.00 79.94 99 ARG A N 1
ATOM 713 C CA . ARG A 1 99 ? -15.262 7.199 20.234 1.00 79.94 99 ARG A CA 1
ATOM 714 C C . ARG A 1 99 ? -14.219 8.265 20.595 1.00 79.94 99 ARG A C 1
ATOM 716 O O . ARG A 1 99 ? -13.912 8.403 21.781 1.00 79.94 99 ARG A O 1
ATOM 723 N N . PRO A 1 100 ? -13.696 9.038 19.626 1.00 78.19 100 PRO A N 1
ATOM 724 C CA . PRO A 1 100 ? -12.831 10.154 19.961 1.00 78.19 100 PRO A CA 1
ATOM 725 C C . PRO A 1 100 ? -13.595 11.195 20.797 1.00 78.19 100 PRO A C 1
ATOM 727 O O . PRO A 1 100 ? -14.825 11.289 20.704 1.00 78.19 100 PRO A O 1
ATOM 730 N N . PRO A 1 101 ? -12.891 11.977 21.633 1.00 75.12 101 PRO A N 1
ATOM 731 C CA . PRO A 1 101 ? -13.518 13.024 22.430 1.00 75.12 101 PRO A CA 1
ATOM 732 C C . PRO A 1 101 ? -14.223 14.039 21.520 1.00 75.12 101 PRO A C 1
ATOM 734 O O . PRO A 1 101 ? -13.712 14.398 20.460 1.00 75.12 101 PRO A O 1
ATOM 737 N N . ALA A 1 102 ? -15.392 14.530 21.945 1.00 67.31 102 ALA A N 1
ATOM 738 C CA . ALA A 1 102 ? -16.271 15.380 21.129 1.00 67.31 102 ALA A CA 1
ATOM 739 C C . ALA A 1 102 ? -15.583 16.638 20.562 1.00 67.31 102 ALA A C 1
ATOM 741 O O . ALA A 1 102 ? -15.949 17.113 19.491 1.00 67.31 102 ALA A O 1
ATOM 742 N N . LEU A 1 103 ? -14.545 17.140 21.241 1.00 65.62 103 LEU A N 1
ATOM 743 C CA . LEU A 1 103 ? -13.727 18.267 20.784 1.00 65.62 103 LEU A CA 1
ATOM 744 C C . LEU A 1 103 ? -13.003 18.001 19.455 1.00 65.62 103 LEU A C 1
ATOM 746 O O . LEU A 1 103 ? -12.697 18.944 18.736 1.00 65.62 103 LEU A O 1
ATOM 750 N N . TRP A 1 104 ? -12.726 16.739 19.122 1.00 63.03 104 TRP A N 1
ATOM 751 C CA . TRP A 1 104 ? -11.994 16.356 17.908 1.00 63.03 104 TRP A CA 1
ATOM 752 C C . TRP A 1 104 ? -12.932 16.099 16.726 1.00 63.03 104 TRP A C 1
ATOM 754 O O . TRP A 1 104 ? -12.492 16.080 15.582 1.00 63.03 104 TRP A O 1
ATOM 764 N N . MET A 1 105 ? -14.228 15.926 17.001 1.00 59.06 105 MET A N 1
ATOM 765 C CA . MET A 1 105 ? -15.277 15.782 15.993 1.00 59.06 105 MET A CA 1
ATOM 766 C C . MET A 1 105 ? -15.997 17.105 15.706 1.00 59.06 105 MET A C 1
ATOM 768 O O . MET A 1 105 ? -17.076 17.072 15.116 1.00 59.06 105 MET A O 1
ATOM 772 N N . LEU A 1 106 ? -15.464 18.256 16.148 1.00 58.16 106 LEU A N 1
ATOM 773 C CA . LEU A 1 106 ? -16.075 19.549 15.845 1.00 58.16 106 LEU A CA 1
ATOM 774 C C . LEU A 1 106 ? -16.187 19.687 14.320 1.00 58.16 106 LEU A C 1
ATOM 776 O O . LEU A 1 106 ? -15.165 19.762 13.632 1.00 58.16 106 LEU A O 1
ATOM 780 N N . PRO A 1 107 ? -17.416 19.678 13.773 1.00 58.38 107 PRO A N 1
ATOM 781 C CA . PRO A 1 107 ? -17.601 19.775 12.349 1.00 58.38 107 PRO A CA 1
ATOM 782 C C . PRO A 1 107 ? -17.405 21.247 12.014 1.00 58.38 107 PRO A C 1
ATOM 784 O O . PRO A 1 107 ? -18.199 22.092 12.421 1.00 58.38 107 PRO A O 1
ATOM 787 N N . THR A 1 108 ? -16.319 21.498 11.293 1.00 58.69 108 THR A N 1
ATOM 788 C CA . THR A 1 108 ? -15.957 22.763 10.653 1.00 58.69 108 THR A CA 1
ATOM 789 C C . THR A 1 108 ? -15.536 23.909 11.584 1.00 58.69 108 THR A C 1
ATOM 791 O O . THR A 1 108 ? -16.012 24.087 12.708 1.00 58.69 108 THR A O 1
ATOM 794 N N . CYS A 1 109 ? -14.610 24.729 11.070 1.00 55.84 109 CYS A N 1
ATOM 795 C CA . CYS A 1 109 ? -14.147 25.972 11.695 1.00 55.84 109 CYS A CA 1
ATOM 796 C C . CYS A 1 109 ? -15.295 26.933 12.060 1.00 55.84 109 CYS A C 1
ATOM 798 O O . CYS A 1 109 ? -15.122 27.781 12.934 1.00 55.84 109 CYS A O 1
ATOM 800 N N . ASP A 1 110 ? -16.474 26.791 11.453 1.00 54.19 110 ASP A N 1
ATOM 801 C CA . ASP A 1 110 ? -17.596 27.718 11.633 1.00 54.19 110 ASP A CA 1
ATOM 802 C C . ASP A 1 110 ? -18.275 27.568 12.999 1.00 54.19 110 ASP A C 1
ATOM 804 O O . ASP A 1 110 ? -18.779 28.542 13.562 1.00 54.19 110 ASP A O 1
ATOM 808 N N . LYS A 1 111 ? -18.254 26.364 13.589 1.00 52.16 111 LYS A N 1
ATOM 809 C CA . LYS A 1 111 ? -18.848 26.133 14.918 1.00 52.16 111 LYS A CA 1
ATOM 810 C C . LYS A 1 111 ? -17.904 26.468 16.071 1.00 52.16 111 LYS A C 1
ATOM 812 O O . LYS A 1 111 ? -18.373 26.702 17.184 1.00 52.16 111 LYS A O 1
ATOM 817 N N . VAL A 1 112 ? -16.600 26.579 15.804 1.00 55.53 112 VAL A N 1
ATOM 818 C CA . VAL A 1 112 ? -15.612 27.095 16.768 1.00 55.53 112 VAL A CA 1
ATOM 819 C C . VAL A 1 112 ? -15.868 28.581 17.048 1.00 55.53 112 VAL A C 1
ATOM 821 O O . VAL A 1 112 ? -15.831 29.008 18.203 1.00 55.53 112 VAL A O 1
ATOM 824 N N . ALA A 1 113 ? -16.227 29.363 16.023 1.00 51.16 113 ALA A N 1
ATOM 825 C CA . ALA A 1 113 ? -16.539 30.787 16.172 1.00 51.16 113 ALA A CA 1
ATOM 826 C C . ALA A 1 113 ? -17.752 31.047 17.089 1.00 51.16 113 ALA A C 1
ATOM 828 O O . ALA A 1 113 ? -17.752 32.014 17.852 1.00 51.16 113 ALA A O 1
ATOM 829 N N . ALA A 1 114 ? -18.755 30.160 17.080 1.00 51.19 114 ALA A N 1
ATOM 830 C CA . ALA A 1 114 ? -19.921 30.251 17.964 1.00 51.19 114 ALA A CA 1
ATOM 831 C C . ALA A 1 114 ? -19.594 29.938 19.439 1.00 51.19 114 ALA A C 1
ATOM 833 O O . ALA A 1 114 ? -20.243 30.465 20.341 1.00 51.19 114 ALA A O 1
ATOM 834 N N . PHE A 1 115 ? -18.573 29.113 19.701 1.00 50.75 115 PHE A N 1
ATOM 835 C CA . PHE A 1 115 ? -18.096 28.842 21.061 1.00 50.75 115 PHE A CA 1
ATOM 836 C C . PHE A 1 115 ? -17.259 30.009 21.612 1.00 50.75 115 PHE A C 1
ATOM 838 O O . PHE A 1 115 ? -17.377 30.346 22.788 1.00 50.75 115 PHE A O 1
ATOM 845 N N . ILE A 1 116 ? -16.468 30.670 20.756 1.00 52.91 116 ILE A N 1
ATOM 846 C CA . ILE A 1 116 ? -15.649 31.844 21.116 1.00 52.91 116 ILE A CA 1
ATOM 847 C C . ILE A 1 116 ? -16.510 33.107 21.312 1.00 52.91 116 ILE A C 1
ATOM 849 O O . ILE A 1 116 ? -16.180 33.950 22.145 1.00 52.91 116 ILE A O 1
ATOM 853 N N . SER A 1 117 ? -17.632 33.251 20.597 1.00 52.34 117 SER A N 1
ATOM 854 C CA . SER A 1 117 ? -18.511 34.427 20.716 1.00 52.34 117 SER A CA 1
ATOM 855 C C . SER A 1 117 ? -19.475 34.379 21.909 1.00 52.34 117 SER A C 1
ATOM 857 O O . SER A 1 117 ? -20.143 35.376 22.205 1.00 52.34 117 SER A O 1
ATOM 859 N N . ASN A 1 118 ? -19.542 33.253 22.628 1.00 49.59 118 ASN A N 1
ATOM 860 C CA . ASN A 1 118 ? -20.390 33.133 23.804 1.00 49.59 118 ASN A CA 1
ATOM 861 C C . ASN A 1 118 ? -19.779 33.911 24.984 1.00 49.59 118 ASN A C 1
ATOM 863 O O . ASN A 1 118 ? -18.839 33.461 25.646 1.00 49.59 118 ASN A O 1
ATOM 867 N N . LYS A 1 119 ? -20.344 35.097 25.253 1.00 53.53 119 LYS A N 1
ATOM 868 C CA . LYS A 1 119 ? -19.893 36.052 26.284 1.00 53.53 119 LYS A CA 1
ATOM 869 C C . LYS A 1 119 ? -19.774 35.450 27.692 1.00 53.53 119 LYS A C 1
ATOM 871 O O . LYS A 1 119 ? -19.062 36.020 28.514 1.00 53.53 119 LYS A O 1
ATOM 876 N N . GLN A 1 120 ? -20.416 34.311 27.966 1.00 53.44 120 GLN A N 1
ATOM 877 C CA . GLN A 1 120 ? -20.316 33.613 29.251 1.00 53.44 120 GLN A CA 1
ATOM 878 C C . GLN A 1 120 ? -18.904 33.046 29.519 1.00 53.44 120 GLN A C 1
ATOM 880 O O . GLN A 1 120 ? -18.473 33.014 30.667 1.00 53.44 120 GLN A O 1
ATOM 885 N N . TRP A 1 121 ? -18.167 32.632 28.478 1.00 49.28 121 TRP A N 1
ATOM 886 C CA . TRP A 1 121 ? -16.862 31.962 28.617 1.00 49.28 121 TRP A CA 1
ATOM 887 C C . TRP A 1 121 ? -15.667 32.925 28.660 1.00 49.28 121 TRP A C 1
ATOM 889 O O . TRP A 1 121 ? -14.668 32.643 29.325 1.00 49.28 121 TRP A O 1
ATOM 899 N N . VAL A 1 122 ? -15.772 34.088 28.006 1.00 51.47 122 VAL A N 1
ATOM 900 C CA . VAL A 1 122 ? -14.707 35.112 27.995 1.00 51.47 122 VAL A CA 1
ATOM 901 C C . VAL A 1 122 ? -14.449 35.661 29.405 1.00 51.47 122 VAL A C 1
ATOM 903 O O . VAL A 1 122 ? -13.301 35.919 29.765 1.00 51.47 122 VAL A O 1
ATOM 906 N N . ALA A 1 123 ? -15.495 35.769 30.231 1.00 51.88 123 ALA A N 1
ATOM 907 C CA . ALA A 1 123 ? -15.380 36.223 31.616 1.00 51.88 123 ALA A CA 1
ATOM 908 C C . ALA A 1 123 ? -14.551 35.257 32.486 1.00 51.88 123 ALA A C 1
ATOM 910 O O . ALA A 1 123 ? -13.697 35.706 33.246 1.00 51.88 123 ALA A O 1
ATOM 911 N N . SER A 1 124 ? -14.721 33.938 32.330 1.00 51.62 124 SER A N 1
ATOM 912 C CA . SER A 1 124 ? -13.946 32.948 33.095 1.00 51.62 124 SER A CA 1
ATOM 913 C C . SER A 1 124 ? -12.478 32.859 32.662 1.00 51.62 124 SER A C 1
ATOM 915 O O . SER A 1 124 ? -11.611 32.624 33.501 1.00 51.62 124 SER A O 1
ATOM 917 N N . PHE A 1 125 ? -12.169 33.077 31.379 1.00 49.41 125 PHE A N 1
ATOM 918 C CA . PHE A 1 125 ? -10.787 33.024 30.883 1.00 49.41 125 PHE A CA 1
ATOM 919 C C . PHE A 1 125 ? -9.973 34.280 31.246 1.00 49.41 125 PHE A C 1
ATOM 921 O O . PHE A 1 125 ? -8.776 34.188 31.519 1.00 49.41 125 PHE A O 1
ATOM 928 N N . LEU A 1 126 ? -10.615 35.455 31.309 1.00 50.78 126 LEU A N 1
ATOM 929 C CA . LEU A 1 126 ? -9.968 36.692 31.770 1.00 50.78 126 LEU A CA 1
ATOM 930 C C . LEU A 1 126 ? -9.632 36.660 33.268 1.00 50.78 126 LEU A C 1
ATOM 932 O O . LEU A 1 126 ? -8.624 37.239 33.669 1.00 50.78 126 LEU A O 1
ATOM 936 N N . GLU A 1 127 ? -10.417 35.945 34.074 1.00 50.28 127 GLU A N 1
ATOM 937 C CA . GLU A 1 127 ? -10.147 35.783 35.506 1.00 50.28 127 GLU A CA 1
ATOM 938 C C . GLU A 1 127 ? -8.986 34.803 35.776 1.00 50.28 127 GLU A C 1
ATOM 940 O O . GLU A 1 127 ? -8.219 35.008 36.714 1.00 50.28 127 GLU A O 1
ATOM 945 N N . PHE A 1 128 ? -8.778 33.792 34.915 1.00 44.19 128 PHE A N 1
ATOM 946 C CA . PHE A 1 128 ? -7.608 32.899 34.985 1.00 44.19 128 PHE A CA 1
ATOM 947 C C . PHE A 1 128 ? -6.296 33.633 34.676 1.00 44.19 128 PHE A C 1
ATOM 949 O O . PHE A 1 128 ? -5.272 33.344 35.280 1.00 44.19 128 PHE A O 1
ATOM 956 N N . ARG A 1 129 ? -6.323 34.627 33.779 1.00 48.75 129 ARG A N 1
ATOM 957 C CA . ARG A 1 129 ? -5.136 35.421 33.408 1.00 48.75 129 ARG A CA 1
ATOM 958 C C . ARG A 1 129 ? -4.777 36.526 34.416 1.00 48.75 129 ARG A C 1
ATOM 960 O O . ARG A 1 129 ? -3.797 37.234 34.195 1.00 48.75 129 ARG A O 1
ATOM 967 N N . ARG A 1 130 ? -5.576 36.711 35.477 1.00 51.88 130 ARG A N 1
ATOM 968 C CA . ARG A 1 130 ? -5.299 37.624 36.604 1.00 51.88 130 ARG A CA 1
ATOM 969 C C . ARG A 1 130 ? -4.755 36.916 37.855 1.00 51.88 130 ARG A C 1
ATOM 971 O O . ARG A 1 130 ? -4.565 37.588 38.867 1.00 51.88 130 ARG A O 1
ATOM 978 N N . ARG A 1 131 ? -4.494 35.607 37.803 1.00 45.56 131 ARG A N 1
ATOM 979 C CA . ARG A 1 131 ? -3.686 34.903 38.810 1.00 45.56 131 ARG A CA 1
ATOM 980 C C . ARG A 1 131 ? -2.343 34.493 38.233 1.00 45.56 131 ARG A C 1
ATOM 982 O O . ARG A 1 131 ? -2.312 34.142 37.035 1.00 45.56 131 ARG A O 1
#

Sequence (131 aa):
MYQRCQMDHDRTSAKNGSWLCAPSAYRATLGLVDVSVDLTPKCGSLGGGGGLVLSCAKKITFMAPTLGTCATNEDHDAGLCYSKCNPNYTGVGPVCWGRPPALWMLPTCDKVAAFISNKQWVASFLEFRRR

Secondary structure (DSSP, 8-state):
-HHHHHHHS-TTSS-TT-S----SEEEEEETTEEEEEE----TTTTT--SEETTEEPP--------PPPPPTTEEEETTEEEEPPPTTEEEETTEEEEPPPGGGG--SHHHHHHHHS-HHHHHHHHHHTT-

Organism: Aphanomyces astaci (NCBI:txid112090)